Protein AF-A0A1B6IX39-F1 (afdb_monomer)

Mean predicted aligned error: 7.67 Å

Foldseek 3Di:
DDPVDLPVVLVVQLVVLLCVLCVVDDPVCVVVPQPVSFVSSQVSSQVVCVVVVDHRPTGGDDDDDDDPVVVVVVVVVVVVVVVVVVVVVVVVVVVVVVVVVVVVVVVVVVD

Sequence (111 aa):
ANVANAHHSTRLLAQTTLRNVLGTRPLHEILSDREAISNTMQTSLDDATEAWGIKVERVEIKDVRLPVQLQRAMAAEAEAAREARAKVIAAEGEQKASRALREASEVIGDS

Nearest PDB structures (foldseek):
  4fvj-assembly2_B  TM=9.214E-01  e=2.291E-06  Mus musculus
  3bk6-assembly1_C  TM=7.179E-01  e=1.863E-06  Pyrococcus horikoshii
  8gn9-assembly1_A-2  TM=9.614E-01  e=1.769E-04  Pyrococcus horikoshii
  2rpb-assembly1_A  TM=8.712E-01  e=3.437E-03  Pyrococcus horikoshii

Solvent-accessible surface area (backbone atoms only — not comparable to full-atom values): 6568 Å² total; per-residue (Å²): 132,87,65,93,49,57,69,60,52,51,50,53,48,51,54,50,52,50,51,54,61,59,70,77,46,61,71,67,51,62,72,74,41,50,64,63,52,20,51,55,49,26,54,58,47,24,67,67,29,46,88,74,77,42,84,57,89,78,51,81,82,85,85,88,87,74,60,70,69,57,54,51,53,51,51,54,51,53,49,53,54,47,53,51,50,51,52,53,53,48,52,54,50,51,52,52,50,53,51,54,53,49,54,53,48,51,59,58,72,78,104

Secondary structure (DSSP, 8-state):
---TTHHHHHHHHHHHHHHHHHHSS-HHHHHH-HHHHHHHHHHHHHHHHHTTT--------------HHHHHHHHHHHHHHHHHHHHHHHHHHHHHHHHHHHHHHHHHHT-

Structure (mmCIF, N/CA/C/O backbone):
data_AF-A0A1B6IX39-F1
#
_entry.id   AF-A0A1B6IX39-F1
#
loop_
_atom_site.group_PDB
_atom_site.id
_atom_site.type_symbol
_atom_site.label_atom_id
_atom_site.label_alt_id
_atom_site.label_comp_id
_atom_site.label_asym_id
_atom_site.label_entity_id
_atom_site.label_seq_id
_atom_site.pdbx_PDB_ins_code
_atom_site.Cartn_x
_atom_site.Cartn_y
_atom_site.Cartn_z
_atom_site.occupancy
_atom_site.B_iso_or_equiv
_atom_site.auth_seq_id
_atom_site.auth_comp_id
_atom_site.auth_asym_id
_atom_site.auth_atom_id
_atom_site.pdbx_PDB_model_num
ATOM 1 N N . ALA A 1 1 ? 24.259 -4.283 -26.583 1.00 46.50 1 ALA A N 1
ATOM 2 C CA . ALA A 1 1 ? 22.956 -4.579 -27.212 1.00 46.50 1 ALA A CA 1
ATOM 3 C C . ALA A 1 1 ? 22.306 -3.253 -27.582 1.00 46.50 1 ALA A C 1
ATOM 5 O O . ALA A 1 1 ? 22.047 -2.460 -26.689 1.00 46.50 1 ALA A O 1
ATOM 6 N N . ASN A 1 2 ? 22.131 -2.967 -28.875 1.00 49.47 2 ASN A N 1
ATOM 7 C CA . ASN A 1 2 ? 21.524 -1.710 -29.318 1.00 49.47 2 ASN A CA 1
ATOM 8 C C . ASN A 1 2 ? 20.015 -1.786 -29.100 1.00 49.47 2 ASN A C 1
ATOM 10 O O . ASN A 1 2 ? 19.291 -2.381 -29.898 1.00 49.47 2 ASN A O 1
ATOM 14 N N . VAL A 1 3 ? 19.540 -1.210 -27.999 1.00 56.53 3 VAL A N 1
ATOM 15 C CA . VAL A 1 3 ? 18.111 -0.998 -27.797 1.00 56.53 3 VAL A CA 1
ATOM 16 C C . VAL A 1 3 ? 17.683 0.060 -28.807 1.00 56.53 3 VAL A C 1
ATOM 18 O O . VAL A 1 3 ? 17.989 1.235 -28.644 1.00 56.53 3 VAL A O 1
ATOM 21 N N . ALA A 1 4 ? 16.994 -0.356 -29.872 1.00 66.00 4 ALA A N 1
ATOM 22 C CA . ALA A 1 4 ? 16.557 0.538 -30.948 1.00 66.00 4 ALA A CA 1
ATOM 23 C C . ALA A 1 4 ? 15.656 1.687 -30.450 1.00 66.00 4 ALA A C 1
ATOM 25 O O . ALA A 1 4 ? 15.475 2.676 -31.155 1.00 66.00 4 ALA A O 1
ATOM 26 N N . ASN A 1 5 ? 15.100 1.571 -29.236 1.00 78.25 5 ASN A N 1
ATOM 27 C CA . ASN A 1 5 ? 14.376 2.644 -28.571 1.00 78.25 5 ASN A CA 1
ATOM 28 C C . ASN A 1 5 ? 14.325 2.428 -27.045 1.00 78.25 5 ASN A C 1
ATOM 30 O O . ASN A 1 5 ? 13.387 1.819 -26.527 1.00 78.25 5 ASN A O 1
ATOM 34 N N . ALA A 1 6 ? 15.348 2.896 -26.320 1.00 81.19 6 ALA A N 1
ATOM 35 C CA . ALA A 1 6 ? 15.441 2.720 -24.866 1.00 81.19 6 ALA A CA 1
ATOM 36 C C . ALA A 1 6 ? 14.217 3.287 -24.125 1.00 81.19 6 ALA A C 1
ATOM 38 O O . ALA A 1 6 ? 13.701 2.643 -23.220 1.00 81.19 6 ALA A O 1
ATOM 39 N N . HIS A 1 7 ? 13.652 4.407 -24.591 1.00 83.62 7 HIS A N 1
ATOM 40 C CA . HIS A 1 7 ? 12.407 4.958 -24.045 1.00 83.62 7 HIS A CA 1
ATOM 41 C C . HIS A 1 7 ? 11.221 3.992 -24.139 1.00 83.62 7 HIS A C 1
ATOM 43 O O . HIS A 1 7 ? 10.464 3.842 -23.177 1.00 83.62 7 HIS A O 1
ATOM 49 N N . HIS A 1 8 ? 11.038 3.339 -25.288 1.00 88.19 8 HIS A N 1
ATOM 50 C CA . HIS A 1 8 ? 9.956 2.373 -25.469 1.00 88.19 8 HIS A CA 1
ATOM 51 C C . HIS A 1 8 ? 10.151 1.142 -24.575 1.00 88.19 8 HIS A C 1
ATOM 53 O O . HIS A 1 8 ? 9.215 0.716 -23.895 1.00 88.19 8 HIS A O 1
ATOM 59 N N . SER A 1 9 ? 11.374 0.610 -24.524 1.00 87.94 9 SER A N 1
ATOM 60 C CA . SER A 1 9 ? 11.713 -0.540 -23.683 1.00 87.94 9 SER A CA 1
ATOM 61 C C . SER A 1 9 ? 11.525 -0.242 -22.195 1.00 87.94 9 SER A C 1
ATOM 63 O O . SER A 1 9 ? 10.879 -1.025 -21.501 1.00 87.94 9 SER A O 1
ATOM 65 N N . THR A 1 10 ? 11.981 0.919 -21.714 1.00 88.38 10 THR A N 1
ATOM 66 C CA . THR A 1 10 ? 11.772 1.360 -20.326 1.00 88.38 10 THR A CA 1
ATOM 67 C C . THR A 1 10 ? 10.288 1.515 -20.001 1.00 88.38 10 THR A C 1
ATOM 69 O O . THR A 1 10 ? 9.855 1.136 -18.916 1.00 88.38 10 THR A O 1
ATOM 72 N N . ARG A 1 11 ? 9.468 2.005 -20.939 1.00 90.06 11 ARG A N 1
ATOM 73 C CA . ARG A 1 11 ? 8.015 2.117 -20.736 1.00 90.06 11 ARG A CA 1
ATOM 74 C C . ARG A 1 11 ? 7.341 0.751 -20.588 1.00 90.06 11 ARG A C 1
ATOM 76 O O . ARG A 1 11 ? 6.501 0.592 -19.704 1.00 90.06 11 ARG A O 1
ATOM 83 N N . LEU A 1 12 ? 7.690 -0.220 -21.431 1.00 91.75 12 LEU A N 1
ATOM 84 C CA . LEU A 1 12 ? 7.150 -1.583 -21.342 1.00 91.75 12 LEU A CA 1
ATOM 85 C C . LEU A 1 12 ? 7.582 -2.285 -20.053 1.00 91.75 12 LEU A C 1
ATOM 87 O O . LEU A 1 12 ? 6.772 -2.945 -19.396 1.00 91.75 12 LEU A O 1
ATOM 91 N N . LEU A 1 13 ? 8.846 -2.105 -19.676 1.00 91.25 13 LEU A N 1
ATOM 92 C CA . LEU A 1 13 ? 9.386 -2.605 -18.423 1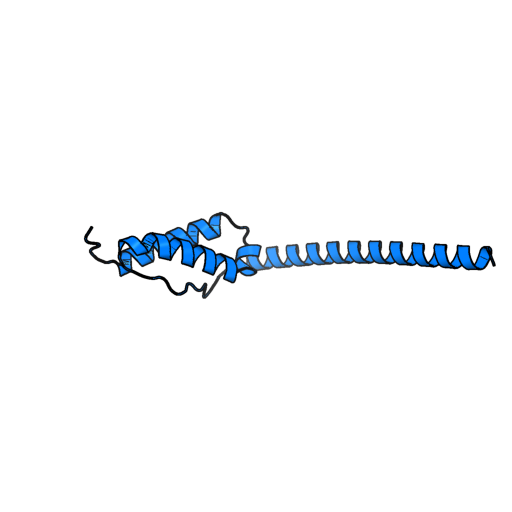.00 91.25 13 LEU A CA 1
ATOM 93 C C . LEU A 1 13 ? 8.631 -1.998 -17.233 1.00 91.25 13 LEU A C 1
ATOM 95 O O . LEU A 1 13 ? 8.093 -2.743 -16.423 1.00 91.25 13 LEU A O 1
ATOM 99 N N . ALA A 1 14 ? 8.464 -0.673 -17.189 1.00 92.00 14 ALA A N 1
ATOM 100 C CA . ALA A 1 14 ? 7.701 0.015 -16.146 1.00 92.00 14 ALA A CA 1
ATOM 101 C C . ALA A 1 14 ? 6.258 -0.492 -16.028 1.00 92.00 14 ALA A C 1
ATOM 103 O O . ALA A 1 14 ? 5.769 -0.702 -14.919 1.00 92.00 14 ALA A O 1
ATOM 104 N N . GLN A 1 15 ? 5.581 -0.741 -17.152 1.00 92.88 15 GLN A N 1
ATOM 105 C CA . GLN A 1 15 ? 4.227 -1.306 -17.153 1.00 92.88 15 GLN A CA 1
ATOM 106 C C . GLN A 1 15 ? 4.182 -2.730 -16.592 1.00 92.88 15 GLN A C 1
ATOM 108 O O . GLN A 1 15 ? 3.264 -3.070 -15.843 1.00 92.88 15 GLN A O 1
ATOM 113 N N . THR A 1 16 ? 5.159 -3.559 -16.954 1.00 93.69 16 THR A N 1
ATOM 114 C CA . THR A 1 16 ? 5.238 -4.952 -16.499 1.00 93.69 16 THR A CA 1
ATOM 115 C C . THR A 1 16 ? 5.568 -5.014 -15.011 1.00 93.69 16 THR A C 1
ATOM 117 O O . THR A 1 16 ? 4.873 -5.694 -14.259 1.00 93.69 16 THR A O 1
ATOM 120 N N . THR A 1 17 ? 6.555 -4.234 -14.568 1.00 92.81 17 THR A N 1
ATOM 121 C CA . THR A 1 17 ? 6.933 -4.105 -13.158 1.00 92.81 17 THR A CA 1
ATOM 122 C C . THR A 1 17 ? 5.765 -3.592 -12.322 1.00 92.81 17 THR A C 1
ATOM 124 O O . THR A 1 17 ? 5.440 -4.209 -11.312 1.00 92.81 17 THR A O 1
ATOM 127 N N . LEU A 1 18 ? 5.064 -2.540 -12.771 1.00 90.62 18 LEU A N 1
ATOM 128 C CA . LEU A 1 18 ? 3.864 -2.041 -12.090 1.00 90.62 18 LEU A CA 1
ATOM 129 C C . LEU A 1 18 ? 2.821 -3.151 -11.933 1.00 90.62 18 LEU A C 1
ATOM 131 O O . LEU A 1 18 ? 2.325 -3.380 -10.837 1.00 90.62 18 LEU A O 1
ATOM 135 N N . ARG A 1 19 ? 2.503 -3.877 -13.011 1.00 90.94 19 ARG A N 1
ATOM 136 C CA . ARG A 1 19 ? 1.507 -4.956 -12.959 1.00 90.94 19 ARG A CA 1
ATOM 137 C C . ARG A 1 19 ? 1.902 -6.059 -11.977 1.00 90.94 19 ARG A C 1
ATOM 139 O O . ARG A 1 19 ? 1.043 -6.523 -11.235 1.00 90.94 19 ARG A O 1
ATOM 146 N N . ASN A 1 20 ? 3.171 -6.457 -11.963 1.00 90.81 20 ASN A N 1
ATOM 147 C CA . ASN A 1 20 ? 3.659 -7.503 -11.067 1.00 90.81 20 ASN A CA 1
ATOM 148 C C . ASN A 1 20 ? 3.593 -7.063 -9.602 1.00 90.81 20 ASN A C 1
ATOM 150 O O . ASN A 1 20 ? 3.065 -7.801 -8.776 1.00 90.81 20 ASN A O 1
ATOM 154 N N . VAL A 1 21 ? 4.058 -5.848 -9.290 1.00 88.75 21 VAL A N 1
ATOM 155 C CA . VAL A 1 21 ? 4.039 -5.314 -7.918 1.00 88.75 21 VAL A CA 1
ATOM 156 C C . VAL A 1 21 ? 2.607 -5.120 -7.411 1.00 88.75 21 VAL A C 1
ATOM 158 O O . VAL A 1 21 ? 2.323 -5.414 -6.253 1.00 88.75 21 VAL A O 1
ATOM 161 N N . LEU A 1 22 ? 1.685 -4.662 -8.264 1.00 87.62 22 LEU A N 1
ATOM 162 C CA . LEU A 1 22 ? 0.277 -4.522 -7.883 1.00 87.62 22 LEU A CA 1
ATOM 163 C C . LEU A 1 22 ? -0.447 -5.875 -7.773 1.00 87.62 22 LEU A C 1
ATOM 165 O O . LEU A 1 22 ? -1.427 -5.978 -7.047 1.00 87.62 22 LEU A O 1
ATOM 169 N N . GLY A 1 23 ? 0.007 -6.911 -8.482 1.00 88.19 23 GLY A N 1
ATOM 170 C CA . GLY A 1 23 ? -0.609 -8.240 -8.448 1.00 88.19 23 GLY A CA 1
ATOM 171 C C . GLY A 1 23 ? -0.288 -9.055 -7.192 1.00 88.19 23 GLY A C 1
ATOM 172 O O . GLY A 1 23 ? -1.032 -9.973 -6.862 1.00 88.19 23 GLY A O 1
ATOM 173 N N . THR A 1 24 ? 0.800 -8.736 -6.489 1.00 88.19 24 THR A N 1
ATOM 174 C CA . THR A 1 24 ? 1.234 -9.455 -5.279 1.00 88.19 24 THR A CA 1
ATOM 175 C C . THR A 1 24 ? 0.749 -8.818 -3.979 1.00 88.19 24 THR A C 1
ATOM 177 O O . THR A 1 24 ? 0.988 -9.374 -2.909 1.00 88.19 24 THR A O 1
ATOM 180 N N . ARG A 1 25 ? 0.068 -7.668 -4.055 1.00 87.19 25 ARG A N 1
ATOM 181 C CA . ARG A 1 25 ? -0.395 -6.897 -2.896 1.00 87.19 25 ARG A CA 1
ATOM 182 C C . ARG A 1 25 ? -1.918 -6.805 -2.860 1.00 87.19 25 ARG A C 1
ATOM 184 O O . ARG A 1 25 ? -2.553 -6.686 -3.911 1.00 87.19 25 ARG A O 1
ATOM 191 N N . PRO A 1 26 ? -2.535 -6.822 -1.670 1.00 86.81 26 PRO A N 1
ATOM 192 C CA . PRO A 1 26 ? -3.958 -6.563 -1.553 1.00 86.81 26 PRO A CA 1
ATOM 193 C C . PRO A 1 26 ? -4.275 -5.111 -1.940 1.00 86.81 26 PRO A C 1
ATOM 195 O O . PRO A 1 26 ? -3.483 -4.190 -1.745 1.00 86.81 26 PRO A O 1
ATOM 198 N N . LEU A 1 27 ? -5.480 -4.887 -2.466 1.00 85.31 27 LEU A N 1
ATOM 199 C CA . LEU A 1 27 ? -5.873 -3.585 -3.009 1.00 85.31 27 LEU A CA 1
ATOM 200 C C . LEU A 1 27 ? -5.809 -2.440 -1.987 1.00 85.31 27 LEU A C 1
ATOM 202 O O . LEU A 1 27 ? -5.485 -1.313 -2.355 1.00 85.31 27 LEU A O 1
ATOM 206 N N . HIS A 1 28 ? -6.110 -2.707 -0.716 1.00 83.81 28 HIS A N 1
ATOM 207 C CA . HIS A 1 28 ? -6.061 -1.673 0.317 1.00 83.81 28 HIS A CA 1
ATOM 208 C C . HIS A 1 28 ? -4.634 -1.139 0.523 1.00 83.81 28 HIS A C 1
ATOM 210 O O . HIS A 1 28 ? -4.474 0.074 0.617 1.00 83.81 28 HIS A O 1
ATOM 216 N N . GLU A 1 29 ? -3.610 -2.002 0.480 1.00 84.94 29 GLU A N 1
ATOM 217 C CA . GLU A 1 29 ? -2.200 -1.590 0.551 1.00 84.94 29 GLU A CA 1
ATOM 218 C C . GLU A 1 29 ? -1.809 -0.719 -0.639 1.00 84.94 29 GLU A C 1
ATOM 220 O O . GLU A 1 29 ? -1.093 0.262 -0.482 1.00 84.94 29 GLU A O 1
ATOM 225 N N . ILE A 1 30 ? -2.327 -1.021 -1.831 1.00 85.75 30 ILE A N 1
ATOM 226 C CA . ILE A 1 30 ? -2.061 -0.220 -3.034 1.00 85.75 30 ILE A CA 1
ATOM 227 C C . ILE A 1 30 ? -2.572 1.215 -2.883 1.00 85.75 30 ILE A C 1
ATOM 229 O O . ILE A 1 30 ? -1.979 2.162 -3.405 1.00 85.75 30 ILE A O 1
ATOM 233 N N . LEU A 1 31 ? -3.685 1.385 -2.172 1.00 83.50 31 LEU A N 1
ATOM 234 C CA . LEU A 1 31 ? -4.274 2.695 -1.933 1.00 83.50 31 LEU A CA 1
ATOM 235 C C . LEU A 1 31 ? -3.595 3.440 -0.783 1.00 83.50 31 LEU A C 1
ATOM 237 O O . LEU A 1 31 ? -3.452 4.659 -0.890 1.00 83.50 31 LEU A O 1
ATOM 241 N N . SER A 1 32 ? -3.201 2.738 0.284 1.00 86.06 32 SER A N 1
ATOM 242 C CA . SER A 1 32 ? -2.636 3.341 1.496 1.00 86.06 32 SER A CA 1
ATOM 243 C C . SER A 1 32 ? -1.120 3.528 1.453 1.00 86.06 32 SER A C 1
ATOM 245 O O . SER A 1 32 ? -0.624 4.477 2.047 1.00 86.06 32 SER A O 1
ATOM 247 N N . ASP A 1 33 ? -0.389 2.656 0.758 1.00 88.25 33 ASP A N 1
ATOM 248 C CA . ASP A 1 33 ? 1.076 2.568 0.799 1.00 88.25 33 ASP A CA 1
ATOM 249 C C . ASP A 1 33 ? 1.709 2.790 -0.586 1.00 88.25 33 ASP A C 1
ATOM 251 O O . ASP A 1 33 ? 2.471 1.987 -1.135 1.00 88.25 33 ASP A O 1
ATOM 255 N N . ARG A 1 34 ? 1.351 3.923 -1.202 1.00 88.00 34 ARG A N 1
ATOM 256 C CA . ARG A 1 34 ? 1.853 4.300 -2.534 1.00 88.00 34 ARG A CA 1
ATOM 257 C C . ARG A 1 34 ? 3.356 4.547 -2.551 1.0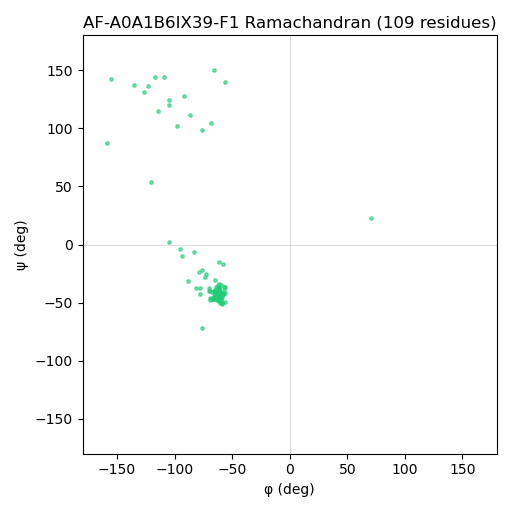0 88.00 34 ARG A C 1
ATOM 259 O O . ARG A 1 34 ? 3.986 4.340 -3.587 1.00 88.00 34 ARG A O 1
ATOM 266 N N . GLU A 1 35 ? 3.917 5.009 -1.440 1.00 89.56 35 GLU A N 1
ATOM 267 C CA . GLU A 1 35 ? 5.339 5.321 -1.326 1.00 89.56 35 GLU A CA 1
ATOM 268 C C . GLU A 1 35 ? 6.183 4.044 -1.356 1.00 89.56 35 GLU A C 1
ATOM 270 O O . GLU A 1 35 ? 7.096 3.947 -2.176 1.00 89.56 35 GLU A O 1
ATOM 275 N N . ALA A 1 36 ? 5.825 3.010 -0.584 1.00 90.19 36 ALA A N 1
ATOM 276 C CA . ALA A 1 36 ? 6.550 1.741 -0.635 1.00 90.19 36 ALA A CA 1
ATOM 277 C C . ALA A 1 36 ? 6.476 1.079 -2.017 1.00 90.19 36 ALA A C 1
ATOM 279 O O . ALA A 1 36 ? 7.465 0.509 -2.488 1.00 90.19 36 ALA A O 1
ATOM 280 N N . ILE A 1 37 ? 5.329 1.169 -2.698 1.00 90.81 37 ILE A N 1
ATOM 281 C CA . ILE A 1 37 ? 5.181 0.650 -4.066 1.00 90.81 37 ILE A CA 1
ATOM 282 C C . ILE A 1 37 ? 6.065 1.437 -5.032 1.00 90.81 37 ILE A C 1
ATOM 284 O O . ILE A 1 37 ? 6.768 0.837 -5.844 1.00 90.81 37 ILE A O 1
ATOM 288 N N . SER A 1 38 ? 6.069 2.765 -4.918 1.00 92.31 38 SER A N 1
ATOM 289 C CA . SER A 1 38 ? 6.895 3.646 -5.746 1.00 92.31 38 SER A CA 1
ATOM 290 C C . SER A 1 38 ? 8.386 3.357 -5.559 1.00 92.31 38 SER A C 1
ATOM 292 O O . SER A 1 38 ? 9.103 3.225 -6.547 1.00 92.31 38 SER A O 1
ATOM 294 N N . ASN A 1 39 ? 8.830 3.146 -4.318 1.00 93.38 39 ASN A N 1
ATOM 295 C CA . ASN A 1 39 ? 10.208 2.774 -3.997 1.00 93.38 39 ASN A CA 1
ATOM 296 C C . ASN A 1 39 ? 10.568 1.395 -4.566 1.0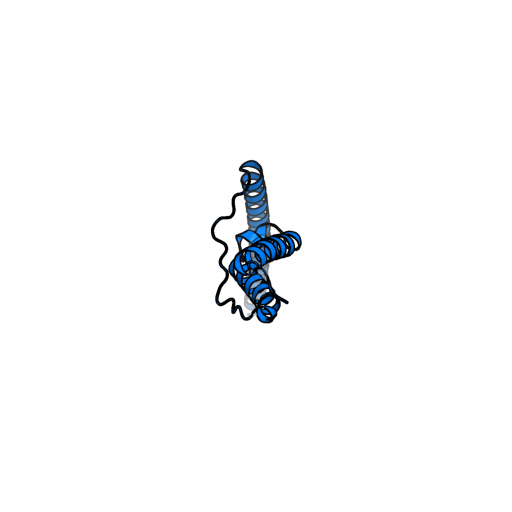0 93.38 39 ASN A C 1
ATOM 298 O O . ASN A 1 39 ? 11.580 1.250 -5.245 1.00 93.38 39 ASN A O 1
ATOM 302 N N . THR A 1 40 ? 9.697 0.396 -4.382 1.00 92.50 40 THR A N 1
ATOM 303 C CA . THR A 1 40 ? 9.899 -0.958 -4.933 1.00 92.50 40 THR A CA 1
ATOM 304 C C . THR A 1 40 ? 10.038 -0.923 -6.459 1.00 92.50 40 THR A C 1
ATOM 306 O O . THR A 1 40 ? 10.895 -1.594 -7.041 1.00 92.50 40 THR A O 1
ATOM 309 N N . MET A 1 41 ? 9.194 -0.127 -7.122 1.00 93.44 41 MET A N 1
ATOM 310 C CA . MET A 1 41 ? 9.256 0.071 -8.566 1.00 93.44 41 MET A CA 1
ATOM 311 C C . MET A 1 41 ? 10.507 0.822 -9.002 1.00 93.44 41 MET A C 1
ATOM 313 O O . MET A 1 41 ? 11.073 0.456 -10.027 1.00 93.44 41 MET A O 1
ATOM 317 N N . GLN A 1 42 ? 10.922 1.853 -8.263 1.00 94.94 42 GLN A N 1
ATOM 318 C CA . GLN A 1 42 ? 12.132 2.614 -8.558 1.00 94.94 42 GLN A CA 1
ATOM 319 C C . GLN A 1 42 ? 13.344 1.689 -8.553 1.00 94.94 42 GLN A C 1
ATOM 321 O O . GLN A 1 42 ? 14.038 1.649 -9.560 1.00 94.94 42 GLN A O 1
ATOM 326 N N . THR A 1 43 ? 13.535 0.888 -7.501 1.00 94.50 43 THR A N 1
ATOM 327 C CA . THR A 1 43 ? 14.673 -0.039 -7.409 1.00 94.50 43 THR A CA 1
ATOM 328 C C . THR A 1 43 ? 14.638 -1.061 -8.542 1.00 94.50 43 THR A C 1
ATOM 330 O O . THR A 1 43 ? 15.602 -1.205 -9.282 1.00 94.50 43 THR A O 1
ATOM 333 N N . SER A 1 44 ? 13.479 -1.689 -8.769 1.00 92.81 44 SER A N 1
ATOM 334 C CA . SER A 1 44 ? 13.333 -2.699 -9.828 1.00 92.81 44 SER A CA 1
ATOM 335 C C . SER A 1 44 ? 13.571 -2.137 -11.235 1.00 92.81 44 SER A C 1
ATOM 337 O O . SER A 1 44 ? 14.036 -2.855 -12.118 1.00 92.81 44 SER A O 1
ATOM 339 N N . LEU A 1 45 ? 13.183 -0.881 -11.481 1.00 92.81 45 LEU A N 1
ATOM 340 C CA . LEU A 1 45 ? 13.380 -0.232 -12.774 1.00 92.81 45 LEU A CA 1
ATOM 341 C C . LEU A 1 45 ? 14.814 0.243 -12.951 1.00 92.81 45 LEU A C 1
ATOM 343 O O . LEU A 1 45 ? 15.353 0.032 -14.028 1.00 92.81 45 LEU A O 1
ATOM 347 N N . ASP A 1 46 ? 15.413 0.834 -11.921 1.00 94.62 46 ASP A N 1
ATOM 348 C CA . ASP A 1 46 ? 16.797 1.308 -11.938 1.00 94.62 46 ASP A CA 1
ATOM 349 C C . ASP A 1 46 ? 17.768 0.160 -12.246 1.00 94.62 46 ASP A C 1
ATOM 351 O O . ASP A 1 46 ? 18.524 0.247 -13.215 1.00 94.62 46 ASP A O 1
ATOM 355 N N . ASP A 1 47 ? 17.642 -0.961 -11.526 1.00 93.75 47 ASP A N 1
ATOM 356 C CA . ASP A 1 47 ? 18.461 -2.164 -11.723 1.00 93.75 47 ASP A CA 1
ATOM 357 C C . ASP A 1 47 ? 18.341 -2.708 -13.157 1.00 93.75 47 ASP A C 1
ATOM 359 O O . ASP A 1 47 ? 19.316 -3.094 -13.803 1.00 93.75 47 ASP A O 1
ATOM 363 N N . ALA A 1 48 ? 17.121 -2.732 -13.696 1.00 90.00 48 ALA A N 1
ATOM 364 C CA . ALA A 1 48 ? 16.862 -3.277 -15.022 1.00 90.00 48 ALA A CA 1
ATOM 365 C C . ALA A 1 48 ? 17.246 -2.314 -16.162 1.00 90.00 48 ALA A C 1
ATOM 367 O O . ALA A 1 48 ? 17.515 -2.768 -17.279 1.00 90.00 48 ALA A O 1
ATOM 368 N N . THR A 1 49 ? 17.289 -1.001 -15.911 1.00 90.56 49 THR A N 1
ATOM 369 C CA . THR A 1 49 ? 17.695 0.007 -16.903 1.00 90.56 49 THR A CA 1
ATOM 370 C C . THR A 1 49 ? 19.177 0.378 -16.838 1.00 90.56 49 THR A C 1
ATOM 372 O O . THR A 1 49 ? 19.677 1.013 -17.772 1.00 90.56 49 THR A O 1
ATOM 375 N N . GLU A 1 50 ? 19.907 -0.063 -15.810 1.00 91.06 50 GLU A N 1
ATOM 376 C CA . GLU A 1 50 ? 21.354 0.143 -15.669 1.00 91.06 50 GLU A CA 1
ATOM 377 C C . GLU A 1 50 ? 22.131 -0.411 -16.876 1.00 91.06 50 GLU A C 1
ATOM 379 O O . GLU A 1 50 ? 23.012 0.257 -17.419 1.00 91.06 50 GLU A O 1
ATOM 384 N N . ALA A 1 51 ? 21.721 -1.573 -17.401 1.00 87.06 51 ALA A N 1
ATOM 385 C CA . ALA A 1 51 ? 22.303 -2.177 -18.605 1.00 87.06 51 ALA A CA 1
ATOM 386 C C . ALA A 1 51 ? 22.163 -1.306 -19.873 1.00 87.06 51 ALA A C 1
ATOM 388 O O . ALA A 1 51 ? 22.818 -1.566 -20.887 1.00 87.06 51 ALA A O 1
ATOM 389 N N . TRP A 1 52 ? 21.295 -0.291 -19.841 1.00 88.12 52 TRP A N 1
ATOM 390 C CA . TRP A 1 52 ? 21.086 0.681 -20.916 1.00 88.12 52 TRP A CA 1
ATOM 391 C C . TRP A 1 52 ? 21.703 2.052 -20.607 1.00 88.12 52 TRP A C 1
ATOM 393 O O . TRP A 1 52 ? 21.564 2.966 -21.418 1.00 88.12 52 TRP A O 1
ATOM 403 N N . GLY A 1 53 ? 22.381 2.206 -19.464 1.00 89.25 53 GLY A N 1
ATOM 404 C CA . GLY A 1 53 ? 22.959 3.474 -19.014 1.00 89.25 53 GLY A CA 1
ATOM 405 C C . GLY A 1 53 ? 21.916 4.505 -18.575 1.00 89.25 53 GLY A C 1
ATOM 406 O O . GLY A 1 53 ? 22.187 5.703 -18.623 1.00 89.25 53 GLY A O 1
ATOM 407 N N . ILE A 1 54 ? 20.714 4.063 -18.191 1.00 89.56 54 ILE A N 1
ATOM 408 C CA . ILE A 1 54 ? 19.626 4.935 -17.734 1.00 89.56 54 ILE A CA 1
ATOM 409 C C . ILE A 1 54 ? 19.505 4.814 -16.217 1.00 89.56 54 ILE A C 1
ATOM 411 O O . ILE A 1 54 ? 19.282 3.721 -15.701 1.00 89.56 54 ILE A O 1
ATOM 415 N N . LYS A 1 55 ? 19.595 5.957 -15.530 1.00 92.44 55 LYS A N 1
ATOM 416 C CA . LYS A 1 55 ? 19.338 6.081 -14.093 1.00 92.44 55 LYS A CA 1
ATOM 417 C C . LYS A 1 55 ? 17.877 6.452 -13.853 1.00 92.44 55 LYS A C 1
ATOM 419 O O . LYS A 1 55 ? 17.393 7.439 -14.410 1.00 92.44 55 LYS A O 1
ATOM 424 N N . VAL A 1 56 ? 17.182 5.695 -13.009 1.00 93.88 56 VAL A N 1
ATOM 425 C CA . VAL A 1 56 ? 15.808 6.003 -12.591 1.00 93.88 56 VAL A CA 1
ATOM 426 C C . VAL A 1 56 ? 15.857 6.709 -11.242 1.00 93.88 56 VAL A C 1
ATOM 428 O O . VAL A 1 56 ? 16.035 6.086 -10.201 1.00 93.88 56 VAL A O 1
ATOM 431 N N . GLU A 1 57 ? 15.690 8.030 -11.251 1.00 93.38 57 GLU A N 1
ATOM 432 C CA . GLU A 1 57 ? 15.775 8.839 -10.026 1.00 93.38 57 GLU A CA 1
ATOM 433 C C . GLU A 1 57 ? 14.514 8.749 -9.164 1.00 93.38 57 GLU A C 1
ATOM 435 O O . GLU A 1 57 ? 14.595 8.741 -7.938 1.00 93.38 57 GLU A O 1
ATOM 440 N N . ARG A 1 58 ? 13.334 8.696 -9.793 1.00 92.69 58 ARG A N 1
ATOM 441 C CA . ARG A 1 58 ? 12.057 8.694 -9.078 1.00 92.69 58 ARG A CA 1
ATOM 442 C C . ARG A 1 58 ? 10.945 8.048 -9.892 1.00 92.69 58 ARG A C 1
ATOM 444 O O . ARG A 1 58 ? 10.834 8.262 -11.099 1.00 92.69 58 ARG A O 1
ATOM 451 N N . VAL A 1 59 ? 10.084 7.314 -9.197 1.00 93.69 59 VAL A N 1
ATOM 452 C CA . VAL A 1 59 ? 8.830 6.764 -9.718 1.00 93.69 59 VAL A CA 1
ATOM 453 C C . VAL A 1 59 ? 7.700 7.277 -8.834 1.00 93.69 59 VAL A C 1
ATOM 455 O O . VAL A 1 59 ? 7.843 7.300 -7.619 1.00 93.69 59 VAL A O 1
ATOM 458 N N . GLU A 1 60 ? 6.589 7.698 -9.434 1.00 89.81 60 GLU A N 1
ATOM 459 C CA . GLU A 1 60 ? 5.406 8.151 -8.698 1.00 89.81 60 GLU A CA 1
ATOM 460 C C . GLU A 1 60 ? 4.137 7.561 -9.313 1.00 89.81 60 GLU A C 1
ATOM 462 O O . GLU A 1 60 ? 3.949 7.546 -10.534 1.00 89.81 60 GLU A O 1
ATOM 467 N N . ILE A 1 61 ? 3.230 7.106 -8.450 1.00 87.12 61 ILE A N 1
ATOM 468 C CA . ILE A 1 61 ? 1.897 6.659 -8.850 1.00 87.12 61 ILE A CA 1
ATOM 469 C C . ILE A 1 61 ? 0.969 7.871 -8.883 1.00 87.12 61 ILE A C 1
ATOM 471 O O . ILE A 1 61 ? 0.614 8.421 -7.842 1.00 87.12 61 ILE A O 1
ATOM 475 N N . LYS A 1 62 ? 0.534 8.252 -10.087 1.00 85.19 62 LYS A N 1
ATOM 476 C CA . LYS A 1 62 ? -0.334 9.417 -10.291 1.00 85.19 62 LYS A CA 1
ATOM 477 C C . LYS A 1 62 ? -1.791 9.148 -9.887 1.00 85.19 62 LYS A C 1
ATOM 479 O O . LYS A 1 62 ? -2.250 9.630 -8.856 1.00 85.19 62 LYS A O 1
ATOM 484 N N . ASP A 1 63 ? -2.507 8.342 -10.673 1.00 80.12 63 ASP A N 1
ATOM 485 C CA . ASP A 1 63 ? -3.946 8.112 -10.508 1.00 80.12 63 ASP A CA 1
ATOM 486 C C . ASP A 1 63 ? -4.270 6.617 -10.414 1.00 80.12 63 ASP A C 1
ATOM 488 O O . ASP A 1 63 ? -3.871 5.829 -11.272 1.00 80.12 63 ASP A O 1
ATOM 492 N N . VAL A 1 64 ? -5.065 6.236 -9.409 1.00 82.69 64 VAL A N 1
ATOM 493 C CA . VAL A 1 64 ? -5.644 4.890 -9.277 1.00 82.69 64 VAL A CA 1
ATOM 494 C C . VAL A 1 64 ? -7.154 5.015 -9.418 1.00 82.69 64 VAL A C 1
ATOM 496 O O . VAL A 1 64 ? -7.812 5.653 -8.597 1.00 82.69 64 VAL A O 1
ATOM 499 N N . ARG A 1 65 ? -7.714 4.426 -10.477 1.00 85.88 65 ARG A N 1
ATOM 500 C CA . ARG A 1 65 ? -9.159 4.436 -10.733 1.00 85.88 65 ARG A CA 1
ATOM 501 C C . ARG A 1 65 ? -9.750 3.080 -10.399 1.00 85.88 65 ARG A C 1
ATOM 503 O O . ARG A 1 65 ? -9.383 2.079 -11.005 1.00 85.88 65 ARG A O 1
ATOM 510 N N . LEU A 1 66 ? -10.694 3.072 -9.464 1.00 85.81 66 LEU A N 1
ATOM 511 C CA . LEU A 1 66 ? -11.420 1.872 -9.064 1.00 85.81 66 LEU A CA 1
ATOM 512 C C . LEU A 1 66 ? -12.871 1.934 -9.540 1.00 85.81 66 LEU A C 1
ATOM 514 O O . LEU A 1 66 ? -13.466 3.015 -9.499 1.00 85.81 66 LEU A O 1
ATOM 518 N N . PRO A 1 67 ? -13.476 0.802 -9.933 1.00 91.94 67 PRO A N 1
ATOM 519 C CA . PRO A 1 67 ? -14.909 0.734 -10.181 1.00 91.94 67 PRO A CA 1
ATOM 520 C C . PRO A 1 67 ? -15.706 1.181 -8.949 1.00 91.94 67 PRO A C 1
ATOM 522 O O . PRO A 1 67 ? -15.381 0.805 -7.823 1.00 91.94 67 PRO A O 1
ATOM 525 N N . VAL A 1 68 ? -16.788 1.936 -9.157 1.00 92.00 68 VAL A N 1
ATOM 526 C CA . VAL A 1 68 ? -17.625 2.481 -8.067 1.00 92.00 68 VAL A CA 1
ATOM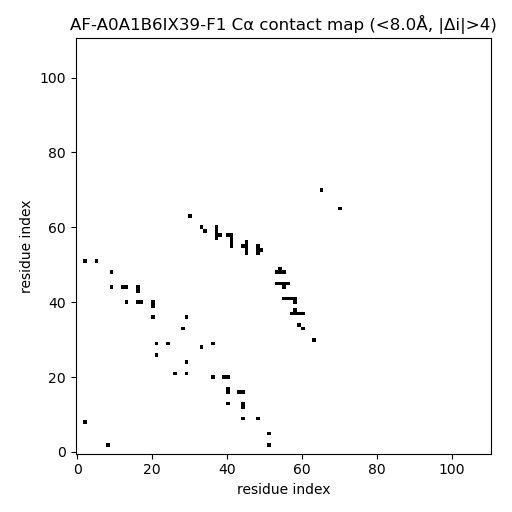 527 C C . VAL A 1 68 ? -18.157 1.380 -7.143 1.00 92.00 68 VAL A C 1
ATOM 529 O O . VAL A 1 68 ? -18.225 1.566 -5.931 1.00 92.00 68 VAL A O 1
ATOM 532 N N . GLN A 1 69 ? -18.504 0.217 -7.698 1.00 92.31 69 GLN A N 1
ATOM 533 C CA . GLN A 1 69 ? -18.982 -0.928 -6.918 1.00 92.31 69 GLN A CA 1
ATOM 534 C C . GLN A 1 69 ? -17.930 -1.426 -5.918 1.00 92.31 69 GLN A C 1
ATOM 536 O O . GLN A 1 69 ? -18.260 -1.687 -4.764 1.00 92.31 69 GLN A O 1
ATOM 541 N N . LEU A 1 70 ? -16.662 -1.488 -6.333 1.00 89.25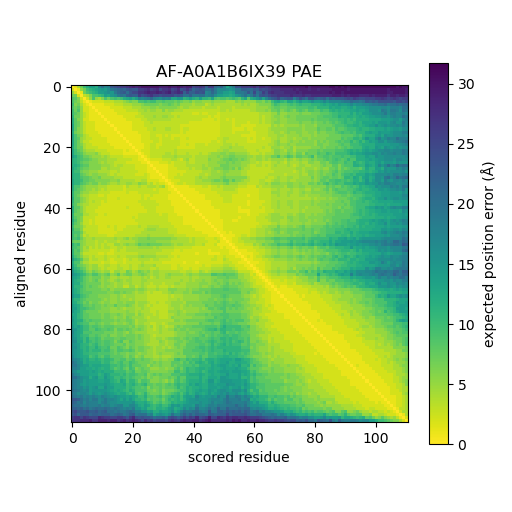 70 LEU A N 1
ATOM 542 C CA . LEU A 1 70 ? -15.564 -1.936 -5.481 1.00 89.25 70 LEU A CA 1
ATOM 543 C C . LEU A 1 70 ? -15.256 -0.918 -4.381 1.00 89.25 70 LEU A C 1
ATOM 545 O O . LEU A 1 70 ? -15.070 -1.301 -3.232 1.00 89.25 70 LEU A O 1
ATOM 549 N N . GLN A 1 71 ? -15.288 0.379 -4.707 1.00 88.56 71 GLN A N 1
ATOM 550 C CA . GLN A 1 71 ? -15.120 1.441 -3.709 1.00 88.56 71 GLN A CA 1
ATOM 551 C C . GLN A 1 71 ? -16.175 1.342 -2.597 1.00 88.56 71 GLN A C 1
ATOM 553 O O . GLN A 1 71 ? -15.847 1.473 -1.422 1.00 88.56 71 GLN A O 1
ATOM 558 N N . ARG A 1 72 ? -17.436 1.061 -2.959 1.00 91.62 72 ARG A N 1
ATOM 559 C CA . ARG A 1 72 ? -18.524 0.866 -1.988 1.00 91.62 72 ARG A CA 1
ATOM 560 C C . ARG A 1 72 ? -18.303 -0.362 -1.109 1.00 91.62 72 ARG A C 1
ATOM 562 O O . ARG A 1 72 ? -18.492 -0.268 0.098 1.00 91.62 72 ARG A O 1
ATOM 569 N N . ALA A 1 73 ? -17.897 -1.486 -1.698 1.00 90.50 73 ALA A N 1
ATOM 570 C CA . ALA A 1 73 ? -17.612 -2.708 -0.949 1.00 90.50 73 ALA A CA 1
ATOM 571 C C . ALA A 1 73 ? -16.462 -2.502 0.052 1.00 90.50 73 ALA A C 1
ATOM 573 O O . ALA A 1 73 ? -16.610 -2.830 1.224 1.00 90.50 73 ALA A O 1
ATOM 574 N N . MET A 1 74 ? -15.366 -1.871 -0.383 1.00 88.81 74 MET A N 1
ATOM 575 C CA . MET A 1 74 ? -14.231 -1.547 0.487 1.00 88.81 74 MET A CA 1
ATOM 576 C C . MET A 1 74 ? -14.613 -0.583 1.613 1.00 88.81 74 MET A C 1
ATOM 578 O O . MET A 1 74 ? -14.151 -0.747 2.736 1.00 88.81 74 MET A O 1
ATOM 582 N N . ALA A 1 75 ? -15.458 0.415 1.335 1.00 89.38 75 ALA A N 1
ATOM 583 C CA . ALA A 1 75 ? -15.943 1.332 2.364 1.00 89.38 75 ALA A CA 1
ATOM 584 C C . ALA A 1 75 ? -16.779 0.600 3.428 1.00 89.38 75 ALA A C 1
ATOM 586 O O . ALA A 1 75 ? -16.590 0.833 4.618 1.00 89.38 75 ALA A O 1
ATOM 587 N N . ALA A 1 76 ? -17.656 -0.317 3.008 1.00 92.94 76 ALA A N 1
ATOM 588 C CA . ALA A 1 76 ? -18.449 -1.131 3.927 1.00 92.94 76 ALA A CA 1
ATOM 589 C C . ALA A 1 76 ? -17.572 -2.068 4.779 1.00 92.94 76 ALA A C 1
ATOM 591 O O . ALA A 1 76 ? -17.773 -2.169 5.987 1.00 92.94 76 ALA A O 1
ATOM 592 N N . GLU A 1 77 ? -16.572 -2.711 4.170 1.00 91.06 77 GLU A N 1
ATOM 593 C CA . GLU A 1 77 ? -15.603 -3.556 4.878 1.00 91.06 77 GLU A CA 1
ATOM 594 C C . GLU A 1 77 ? -14.773 -2.749 5.889 1.00 91.06 77 GLU A C 1
ATOM 596 O O . GLU A 1 77 ? -14.611 -3.162 7.040 1.00 91.06 77 GLU A O 1
ATOM 601 N N . ALA A 1 78 ? -14.288 -1.570 5.489 1.00 90.38 78 ALA A N 1
ATOM 602 C CA . ALA A 1 78 ? -13.505 -0.691 6.350 1.00 90.38 78 ALA A CA 1
ATOM 603 C C . ALA A 1 78 ? -14.312 -0.190 7.558 1.00 90.38 78 ALA A C 1
ATOM 605 O O . ALA A 1 78 ? -13.771 -0.144 8.667 1.00 90.38 78 ALA A O 1
ATOM 606 N N . GLU A 1 79 ? -15.591 0.145 7.362 1.00 93.56 79 GLU A N 1
ATOM 607 C CA . GLU A 1 79 ? -16.481 0.561 8.449 1.00 93.56 79 GLU A CA 1
ATOM 608 C C . GLU A 1 79 ? -16.749 -0.597 9.416 1.00 93.56 79 GLU A C 1
ATOM 610 O O . GLU A 1 79 ? -16.538 -0.449 10.618 1.00 93.56 79 GLU A O 1
ATOM 615 N N . ALA A 1 80 ? -17.073 -1.790 8.907 1.00 94.94 80 ALA A N 1
ATOM 616 C CA . ALA A 1 80 ? -17.268 -2.976 9.742 1.00 94.94 80 ALA A CA 1
ATOM 617 C C . ALA A 1 80 ? -16.012 -3.319 10.567 1.00 94.94 80 ALA A C 1
ATOM 619 O O . ALA A 1 80 ? -16.098 -3.592 11.767 1.00 94.94 80 ALA A O 1
ATOM 620 N N . ALA A 1 81 ? -14.823 -3.247 9.956 1.00 92.50 81 ALA A N 1
ATOM 621 C CA . ALA A 1 81 ? -13.558 -3.454 10.656 1.00 92.50 81 ALA A CA 1
ATOM 622 C C . ALA A 1 81 ? -13.302 -2.374 11.722 1.00 92.50 81 ALA A C 1
ATOM 624 O O . ALA A 1 81 ? -12.751 -2.662 12.788 1.00 92.50 81 ALA A O 1
ATOM 625 N N . ARG A 1 82 ? -13.693 -1.121 11.459 1.00 95.50 82 ARG A N 1
ATOM 626 C CA . ARG A 1 82 ? -13.582 -0.015 12.417 1.00 95.50 82 ARG A CA 1
ATOM 627 C C . ARG A 1 82 ? -14.522 -0.203 13.604 1.00 95.50 82 ARG A C 1
ATOM 629 O O . ARG A 1 82 ? -14.062 -0.073 14.737 1.00 95.50 82 ARG A O 1
ATOM 636 N N . GLU A 1 83 ? -15.782 -0.550 13.364 1.00 96.50 83 GLU A N 1
ATOM 637 C CA . GLU A 1 83 ? -16.759 -0.841 14.416 1.00 96.50 83 GLU A CA 1
ATOM 638 C C . GLU A 1 83 ? -16.320 -2.023 15.285 1.00 96.50 83 GLU A C 1
ATOM 640 O O . GLU A 1 83 ? -16.378 -1.949 16.514 1.00 96.50 83 GLU A O 1
ATOM 645 N N . ALA A 1 84 ? -15.827 -3.100 14.665 1.00 96.12 84 ALA A N 1
ATOM 646 C CA . ALA A 1 84 ? -15.308 -4.259 15.384 1.00 96.12 84 ALA A CA 1
ATOM 647 C C . ALA A 1 84 ? -14.135 -3.872 16.299 1.00 96.12 84 ALA A C 1
ATOM 649 O O . ALA A 1 84 ? -14.145 -4.197 17.486 1.00 96.12 84 ALA A O 1
ATOM 650 N N . ARG A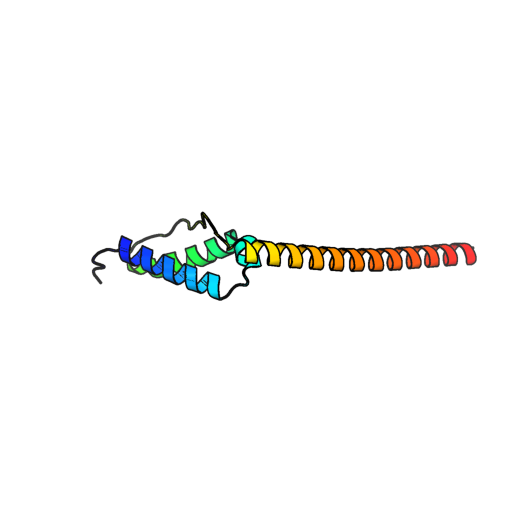 1 85 ? -13.160 -3.109 15.781 1.00 95.69 85 ARG A N 1
ATOM 651 C CA . ARG A 1 85 ? -12.036 -2.596 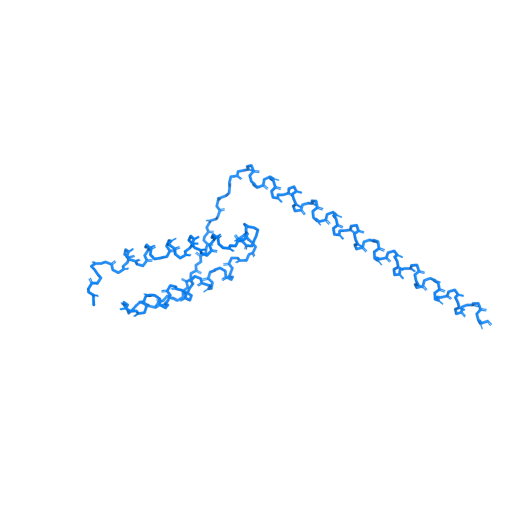16.583 1.00 95.69 85 ARG A CA 1
ATOM 652 C C . ARG A 1 85 ? -12.503 -1.694 17.724 1.00 95.69 85 ARG A C 1
ATOM 654 O O . ARG A 1 85 ? -11.996 -1.820 18.833 1.00 95.69 85 ARG A O 1
ATOM 661 N N . ALA A 1 86 ? -13.475 -0.817 17.478 1.00 96.88 86 ALA A N 1
ATOM 662 C CA . ALA A 1 86 ? -14.019 0.062 18.509 1.00 96.88 86 ALA A CA 1
ATOM 663 C C . ALA A 1 86 ? -14.658 -0.733 19.659 1.00 96.88 86 ALA A C 1
ATOM 665 O O . ALA A 1 86 ? -14.422 -0.414 20.823 1.00 96.88 86 ALA A O 1
ATOM 666 N N . LYS A 1 87 ? -15.400 -1.806 19.351 1.00 96.81 87 LYS A N 1
ATOM 667 C CA . LYS A 1 87 ? -15.985 -2.698 20.365 1.00 96.81 87 LYS A CA 1
ATOM 668 C C . LYS A 1 87 ? -14.923 -3.409 21.201 1.00 96.81 87 LYS A C 1
ATOM 670 O O . LYS A 1 87 ? -15.074 -3.482 22.416 1.00 96.81 87 LYS A O 1
ATOM 675 N N . VAL A 1 88 ? -13.850 -3.894 20.574 1.00 97.06 88 VAL A N 1
ATOM 676 C CA . VAL A 1 88 ? -12.732 -4.529 21.294 1.00 97.06 88 VAL A CA 1
ATOM 677 C C . VAL A 1 88 ? -12.076 -3.536 22.249 1.00 97.06 88 VAL A C 1
ATOM 679 O O . VAL A 1 88 ? -11.921 -3.837 23.427 1.00 97.06 88 VAL A O 1
ATOM 682 N N . ILE A 1 89 ? -11.776 -2.323 21.777 1.00 96.44 89 ILE A N 1
ATOM 683 C CA . ILE A 1 89 ? -11.162 -1.279 22.609 1.00 96.44 89 ILE A CA 1
ATOM 684 C C . ILE A 1 89 ? -12.077 -0.898 23.780 1.00 96.44 89 ILE A C 1
ATOM 686 O O . ILE A 1 89 ? -11.596 -0.717 24.897 1.00 96.44 89 ILE A O 1
ATOM 690 N N . ALA A 1 90 ? -13.389 -0.795 23.549 1.00 96.94 90 ALA A N 1
ATOM 691 C CA . ALA A 1 90 ? -14.353 -0.509 24.607 1.00 96.94 90 ALA A CA 1
ATOM 692 C C . ALA A 1 90 ? -14.374 -1.621 25.668 1.00 96.94 90 ALA A C 1
ATOM 694 O O . ALA A 1 90 ? -14.280 -1.322 26.856 1.00 96.94 90 ALA A O 1
ATOM 695 N N . ALA A 1 91 ? -14.416 -2.888 25.246 1.00 96.81 91 ALA A N 1
ATOM 696 C CA . ALA A 1 91 ? -14.399 -4.035 26.152 1.00 96.81 91 ALA A CA 1
ATOM 697 C C . ALA A 1 91 ? -13.091 -4.123 26.961 1.00 96.81 91 ALA A C 1
ATOM 699 O O . ALA A 1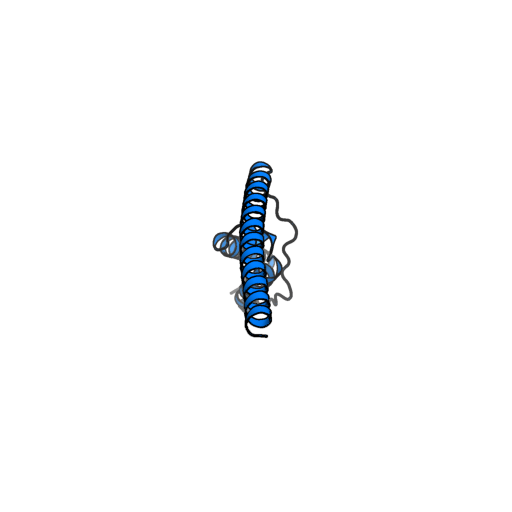 91 ? -13.112 -4.365 28.167 1.00 96.81 91 ALA A O 1
ATOM 700 N N . GLU A 1 92 ? -11.942 -3.875 26.326 1.00 96.81 92 GLU A N 1
ATOM 701 C CA . GLU A 1 92 ? -10.650 -3.795 27.017 1.00 96.81 92 GLU A CA 1
ATOM 702 C C . GLU A 1 92 ? -10.595 -2.621 28.004 1.00 96.81 92 GLU A C 1
ATOM 704 O O . GLU A 1 92 ? -10.048 -2.752 29.102 1.00 96.81 92 GLU A O 1
ATOM 709 N N . GLY A 1 93 ? -11.162 -1.472 27.630 1.00 97.25 93 GLY A N 1
ATOM 710 C CA . GLY A 1 93 ? -11.278 -0.300 28.494 1.00 97.25 93 GLY A CA 1
ATOM 711 C C . GLY A 1 93 ? -12.136 -0.576 29.727 1.00 97.25 93 GLY A C 1
ATOM 712 O O . GLY A 1 93 ? -11.724 -0.262 30.843 1.00 97.25 93 GLY A O 1
ATOM 713 N N . GLU A 1 94 ? -13.284 -1.228 29.543 1.00 96.56 94 GLU A N 1
ATOM 714 C CA . GLU A 1 94 ? -14.188 -1.626 30.624 1.00 96.56 94 GLU A CA 1
ATOM 715 C C . GLU A 1 94 ? -13.527 -2.638 31.569 1.00 96.56 94 GLU A C 1
ATOM 717 O O . GLU A 1 94 ? -13.572 -2.474 32.791 1.00 96.56 94 GLU A O 1
ATOM 722 N N . GLN A 1 95 ? -12.815 -3.632 31.025 1.00 96.50 95 GLN A N 1
ATOM 723 C CA . GLN A 1 95 ? -12.060 -4.590 31.833 1.00 96.50 95 GLN A CA 1
ATOM 724 C C . GLN A 1 95 ? -10.979 -3.897 32.676 1.00 96.50 95 GLN A C 1
ATOM 726 O O . GLN A 1 95 ? -10.832 -4.200 33.863 1.00 96.50 95 GLN A O 1
ATOM 731 N N . LYS A 1 96 ? -10.219 -2.966 32.083 1.00 96.56 96 LYS A N 1
ATOM 732 C CA . LYS A 1 96 ? -9.190 -2.195 32.800 1.00 96.56 96 LYS A CA 1
ATOM 733 C C . LYS A 1 96 ? -9.803 -1.338 33.906 1.00 96.56 96 LYS A C 1
ATOM 735 O O . LYS A 1 96 ? -9.279 -1.337 35.017 1.00 96.56 96 LYS A O 1
ATOM 740 N N . ALA A 1 97 ? -10.922 -0.667 33.632 1.00 96.00 97 ALA A N 1
ATOM 741 C CA . ALA A 1 97 ? -11.632 0.137 34.624 1.00 96.00 97 ALA A CA 1
ATOM 742 C C . ALA A 1 97 ? -12.140 -0.719 35.797 1.00 96.00 97 ALA A C 1
ATOM 744 O O . ALA A 1 97 ? -11.932 -0.365 36.956 1.00 96.00 97 ALA A O 1
ATOM 745 N N . SER A 1 98 ? -12.737 -1.880 35.511 1.00 96.00 98 SER A N 1
ATOM 746 C CA . SER A 1 98 ? -13.210 -2.818 36.535 1.00 96.00 98 SER A CA 1
ATOM 747 C C . SER A 1 98 ? -12.072 -3.321 37.433 1.00 96.00 98 SER A C 1
ATOM 749 O O . SER A 1 98 ? -12.218 -3.349 38.656 1.00 96.00 98 SER A O 1
ATOM 751 N N . ARG A 1 99 ? -10.909 -3.652 36.852 1.00 95.81 99 ARG A N 1
ATOM 752 C CA . ARG A 1 99 ? -9.719 -4.051 37.624 1.00 95.81 99 ARG A CA 1
ATOM 753 C C . ARG A 1 99 ? -9.224 -2.935 38.540 1.00 95.81 99 ARG A C 1
ATOM 755 O O . ARG A 1 99 ? -9.029 -3.193 39.722 1.00 95.81 99 ARG A O 1
ATOM 762 N N . ALA A 1 100 ? -9.100 -1.714 38.022 1.00 94.94 100 ALA A N 1
ATOM 763 C CA . ALA A 1 100 ? -8.658 -0.564 38.809 1.00 94.94 100 ALA A CA 1
ATOM 764 C C . ALA A 1 100 ? -9.605 -0.268 39.989 1.00 94.94 100 ALA A C 1
ATOM 766 O O . ALA A 1 100 ? -9.152 0.017 41.094 1.00 94.94 100 ALA A O 1
ATOM 767 N N . LEU A 1 101 ? -10.922 -0.389 39.782 1.00 94.00 101 LEU A N 1
ATOM 768 C CA . LEU A 1 101 ? -11.915 -0.232 40.851 1.00 94.00 101 LEU A CA 1
ATOM 769 C C . LEU A 1 101 ? -11.815 -1.331 41.918 1.00 94.00 101 LEU A C 1
ATOM 771 O O . LEU A 1 101 ? -11.952 -1.043 43.109 1.00 94.00 101 LEU A O 1
ATOM 775 N N . ARG A 1 102 ? -11.569 -2.582 41.510 1.00 94.25 102 ARG A N 1
ATOM 776 C CA . ARG A 1 102 ? -11.368 -3.707 42.434 1.00 94.25 102 ARG A CA 1
ATOM 777 C C . ARG A 1 102 ? -10.132 -3.493 43.303 1.00 94.25 102 ARG A C 1
ATOM 779 O O . ARG A 1 102 ? -10.233 -3.608 44.516 1.00 94.25 102 ARG A O 1
ATOM 786 N N . GLU A 1 103 ? -9.011 -3.124 42.688 1.00 93.75 103 GLU A N 1
ATOM 787 C CA . GLU A 1 103 ? -7.757 -2.824 43.392 1.00 93.75 103 GLU A CA 1
ATOM 788 C C . GLU A 1 103 ? -7.937 -1.668 44.384 1.00 93.75 103 GLU A C 1
ATOM 790 O O . GLU A 1 103 ? -7.542 -1.777 45.541 1.00 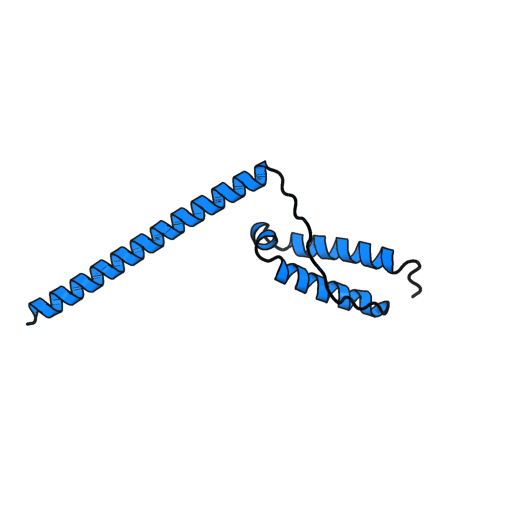93.75 103 GLU A O 1
ATOM 795 N N . ALA A 1 104 ? -8.614 -0.587 43.981 1.00 92.94 104 ALA A N 1
ATOM 796 C CA . ALA A 1 104 ? -8.921 0.522 44.885 1.00 92.94 104 ALA A CA 1
ATOM 797 C C . ALA A 1 104 ? -9.804 0.090 46.071 1.00 92.94 104 ALA A C 1
ATOM 799 O O . ALA A 1 104 ? -9.606 0.557 47.190 1.00 92.94 104 ALA A O 1
ATOM 800 N N . SER A 1 105 ? -10.761 -0.813 45.840 1.00 93.88 105 SER A N 1
ATOM 801 C CA . SER A 1 105 ? -11.638 -1.336 46.895 1.00 93.88 105 SER A CA 1
ATOM 802 C C . SER A 1 105 ? -10.884 -2.227 47.885 1.00 93.88 105 SER A C 1
ATOM 804 O O . SER A 1 105 ? -11.126 -2.123 49.083 1.00 93.88 105 SER A O 1
ATOM 806 N N . GLU A 1 106 ? -9.961 -3.068 47.405 1.00 93.44 106 GLU A N 1
ATOM 807 C CA . GLU A 1 106 ? -9.084 -3.893 48.252 1.00 93.44 106 GLU A CA 1
ATOM 808 C C . GLU A 1 106 ? -8.218 -3.007 49.164 1.00 93.44 106 GLU A C 1
ATOM 810 O O . GLU A 1 106 ? -8.180 -3.226 50.371 1.00 93.44 106 GLU A O 1
ATOM 815 N N . VAL A 1 107 ? -7.626 -1.933 48.626 1.00 92.88 107 VAL A N 1
ATOM 816 C CA . VAL A 1 107 ? -6.823 -0.976 49.415 1.00 92.88 107 VAL A CA 1
ATOM 817 C C . VAL A 1 107 ? -7.647 -0.277 50.503 1.00 92.88 107 VAL A C 1
ATOM 819 O O . VAL A 1 107 ? -7.151 -0.072 51.610 1.00 92.88 107 VAL A O 1
ATOM 822 N N . ILE A 1 108 ? -8.899 0.091 50.207 1.00 87.62 108 ILE A N 1
ATOM 823 C CA . ILE A 1 108 ? -9.800 0.706 51.195 1.00 87.62 108 ILE A CA 1
ATOM 824 C C . ILE A 1 108 ? -10.228 -0.312 52.262 1.00 87.62 108 ILE A C 1
ATOM 826 O O . ILE A 1 108 ? -10.369 0.068 53.415 1.00 87.62 108 ILE A O 1
ATOM 830 N N . GLY A 1 109 ? -10.452 -1.576 51.891 1.00 86.19 109 GLY A N 1
ATOM 831 C CA . GLY A 1 109 ? -10.878 -2.629 52.819 1.00 86.19 109 GLY A CA 1
ATOM 832 C C . GLY A 1 109 ? -9.781 -3.125 53.768 1.00 86.19 109 GLY A C 1
ATOM 833 O O . GLY A 1 109 ? -10.104 -3.567 54.868 1.00 86.19 109 GLY A O 1
ATOM 834 N N . ASP A 1 110 ? -8.514 -3.037 53.357 1.00 75.44 110 ASP A N 1
ATOM 835 C CA . ASP A 1 110 ? -7.343 -3.362 54.187 1.00 75.44 110 ASP A CA 1
ATOM 836 C C . ASP A 1 110 ? -6.896 -2.199 55.105 1.00 75.44 110 ASP A C 1
ATOM 838 O O . ASP A 1 110 ? -5.998 -2.387 55.932 1.00 75.44 110 ASP A O 1
ATOM 842 N N . SER A 1 111 ? -7.498 -1.008 54.964 1.00 55.09 111 SER A N 1
ATOM 843 C CA . SER A 1 111 ? -7.245 0.188 55.795 1.00 55.09 111 SER A CA 1
ATOM 844 C C . SER A 1 111 ? -8.261 0.328 56.928 1.00 55.09 111 SER A C 1
ATOM 846 O O . SER A 1 111 ? -7.839 0.734 58.035 1.00 55.09 111 SER A O 1
#

InterPro domains:
  IPR001107 Band 7 domain [PF01145] (4-94)
  IPR001972 Stomatin/HflK family [PR00721] (10-27)
  IPR001972 Stomatin/HflK family [PR00721] (30-53)
  IPR001972 Stomatin/HflK family [PR00721] (54-72)
  IPR001972 Stomatin/HflK family [PR00721] (73-94)
  IPR001972 Stomatin/HflK family [PR00721] (98-111)
  IPR018080 Band 7/stomatin-like, conserved site [PS01270] (34-62)
  IPR036013 Band 7/SPFH domain superfamily [G3DSA:3.30.479.30] (1-68)
  IPR036013 Band 7/SPFH domain superfamily [SSF117892] (2-85)
  IPR043202 Band-7 stomatin-like [PTHR10264] (1-109)

Organism: NCBI:txid320908

pLDDT: mean 89.28, std 8.75, range [46.5, 97.25]

Radius of gyration: 25.63 Å; Cα contacts (8 Å, |Δi|>4): 43; chains: 1; bounding box: 42×19×87 Å